Protein AF-A0AAJ0MFE7-F1 (afdb_monomer_lite)

Foldseek 3Di:
DVLVVVLVVLVVVLVVVCVVCPPPPPNVPCPVVVVVVSVVVSVVVNVVSLQQPWPFDADFDADPVRDGDDPHGDRPPTDTDGDGNVVVLVVCVVPPPDPPDDSD

Secondary structure (DSSP, 8-state):
-HHHHHHHHHHHHHHHHHHHTSS-TTTTTTHHHHHHHHHHHHHHHHHHHHHT-----PPEEE-TTS-EEEEEE--TT-------HHHHHHHHHHT-S-SS----

Organism: NCBI:txid260671

Sequence (104 aa):
VSVFHQIHCLNMIRRSLSASVANPTEFHYLIPQLYRHWDHCFDYVRQALMCAADVTLENLETRADGKTLLASVDGWGTTHMCRDYQGVVEWAAAHRATDDGGID

Structure (mmCIF, N/CA/C/O backbone):
data_AF-A0AAJ0MFE7-F1
#
_entry.id   AF-A0AAJ0MFE7-F1
#
loop_
_atom_site.group_PDB
_atom_site.id
_atom_site.type_symbol
_atom_site.label_atom_id
_atom_site.label_alt_id
_atom_site.label_comp_id
_atom_site.label_asym_id
_atom_site.label_entity_id
_atom_site.label_seq_id
_atom_site.pdbx_PDB_ins_code
_atom_site.Cartn_x
_atom_site.Cartn_y
_atom_site.Cartn_z
_atom_site.occupancy
_atom_site.B_iso_or_equiv
_atom_site.auth_seq_id
_atom_site.auth_comp_id
_atom_site.auth_asym_id
_atom_site.auth_atom_id
_atom_site.pdbx_PDB_model_num
ATOM 1 N N . VAL A 1 1 ? -11.009 -2.482 3.860 1.00 82.12 1 VAL A N 1
ATOM 2 C CA . VAL A 1 1 ? -10.149 -3.541 4.438 1.00 82.12 1 VAL A CA 1
ATOM 3 C C . VAL A 1 1 ? -8.755 -3.365 3.858 1.00 82.12 1 VAL A C 1
ATOM 5 O O . VAL A 1 1 ? -8.653 -3.260 2.637 1.00 82.12 1 VAL A O 1
ATOM 8 N N . SER A 1 2 ? -7.729 -3.271 4.704 1.00 88.62 2 SER A N 1
ATOM 9 C CA . SER A 1 2 ? -6.375 -2.848 4.322 1.00 88.62 2 SER A CA 1
ATOM 10 C C . SER A 1 2 ? -5.727 -3.692 3.230 1.00 88.62 2 SER A C 1
ATOM 12 O O . SER A 1 2 ? -5.146 -3.120 2.314 1.00 88.62 2 SER A O 1
ATOM 14 N N . VAL A 1 3 ? -5.880 -5.021 3.236 1.00 86.69 3 VAL A N 1
ATOM 15 C CA . VAL A 1 3 ? -5.267 -5.888 2.211 1.00 86.69 3 VAL A CA 1
ATOM 16 C C . VAL A 1 3 ? -5.663 -5.494 0.781 1.00 86.69 3 VAL A C 1
ATOM 18 O O . VAL A 1 3 ? -4.822 -5.463 -0.118 1.00 86.69 3 VAL A O 1
ATOM 21 N N . PHE A 1 4 ? -6.921 -5.099 0.559 1.00 88.69 4 PHE A N 1
ATOM 22 C CA . PHE A 1 4 ? -7.385 -4.673 -0.763 1.00 88.69 4 PHE A CA 1
ATOM 23 C C . PHE A 1 4 ? -6.792 -3.324 -1.169 1.00 88.69 4 PHE A C 1
ATOM 25 O O . PHE A 1 4 ? -6.411 -3.140 -2.326 1.00 88.69 4 PHE A O 1
ATOM 32 N N . HIS A 1 5 ? -6.666 -2.394 -0.220 1.00 89.19 5 HIS A N 1
ATOM 33 C CA . HIS A 1 5 ? -6.053 -1.097 -0.485 1.00 89.19 5 HIS A CA 1
ATOM 34 C C . HIS A 1 5 ? -4.542 -1.236 -0.743 1.00 89.19 5 HIS A C 1
ATOM 36 O O . HIS A 1 5 ? -4.024 -0.660 -1.698 1.00 89.19 5 HIS A O 1
ATOM 42 N N . GLN A 1 6 ? -3.847 -2.092 0.010 1.00 93.19 6 GLN A N 1
ATOM 43 C CA . GLN A 1 6 ? -2.432 -2.415 -0.199 1.00 93.19 6 GLN A CA 1
ATOM 44 C C . GLN A 1 6 ? -2.180 -2.987 -1.606 1.00 93.19 6 GLN A C 1
ATOM 46 O O . GLN A 1 6 ? -1.287 -2.517 -2.315 1.00 93.19 6 GLN A O 1
ATOM 51 N N . ILE A 1 7 ? -2.995 -3.953 -2.052 1.00 93.50 7 ILE A N 1
ATOM 52 C CA . ILE A 1 7 ? -2.894 -4.534 -3.402 1.00 93.50 7 ILE A CA 1
ATOM 53 C C . ILE A 1 7 ? -3.223 -3.493 -4.487 1.00 93.50 7 ILE A C 1
ATOM 55 O O . ILE A 1 7 ? -2.538 -3.437 -5.514 1.00 93.50 7 ILE A O 1
ATOM 59 N N . HIS A 1 8 ? -4.225 -2.633 -4.267 1.00 91.00 8 HIS A N 1
ATOM 60 C CA . HIS A 1 8 ? -4.550 -1.525 -5.172 1.00 91.00 8 HIS A CA 1
ATOM 61 C C . HIS A 1 8 ? -3.357 -0.571 -5.354 1.00 91.00 8 HIS A C 1
ATOM 63 O O . HIS A 1 8 ? -2.953 -0.293 -6.4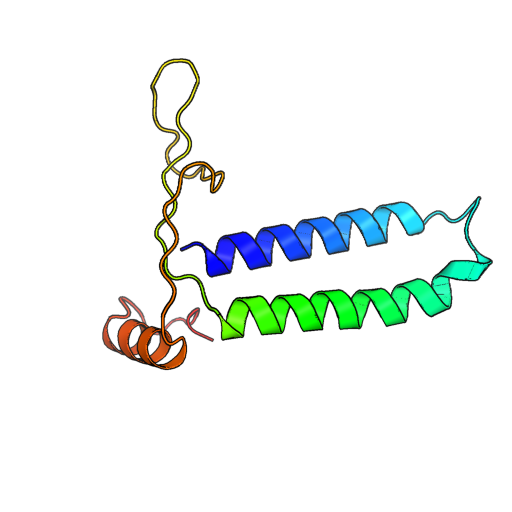89 1.00 91.00 8 HIS A O 1
ATOM 69 N N . CYS A 1 9 ? -2.752 -0.127 -4.250 1.00 92.50 9 CYS A N 1
ATOM 70 C CA . CYS A 1 9 ? -1.574 0.738 -4.247 1.00 92.50 9 CYS A CA 1
ATOM 71 C C . CYS A 1 9 ? -0.385 0.086 -4.963 1.00 92.50 9 CYS A C 1
ATOM 73 O O . CYS A 1 9 ? 0.252 0.715 -5.812 1.00 92.50 9 CYS A O 1
ATOM 75 N N . LEU A 1 10 ? -0.125 -1.198 -4.699 1.00 94.88 10 LEU A N 1
ATOM 76 C CA . LEU A 1 10 ? 0.936 -1.955 -5.364 1.00 94.88 10 LEU A CA 1
ATOM 77 C C . LEU A 1 10 ? 0.752 -1.980 -6.895 1.00 94.88 10 LEU A C 1
ATOM 79 O O . LEU A 1 10 ? 1.704 -1.753 -7.645 1.00 94.88 10 LEU A O 1
ATOM 83 N N . ASN A 1 11 ? -0.479 -2.186 -7.373 1.00 92.75 11 ASN A N 1
ATOM 84 C CA . ASN A 1 11 ? -0.791 -2.161 -8.803 1.00 92.75 11 ASN A CA 1
ATOM 85 C C . ASN A 1 11 ? -0.666 -0.752 -9.418 1.00 92.75 11 ASN A C 1
ATOM 87 O O . ASN A 1 11 ? -0.205 -0.611 -10.552 1.00 92.75 11 ASN A O 1
ATOM 91 N N . MET A 1 12 ? -1.032 0.303 -8.683 1.00 92.12 12 MET A N 1
ATOM 92 C CA . MET A 1 12 ? -0.846 1.692 -9.125 1.00 92.12 12 MET A CA 1
ATOM 93 C C . MET A 1 12 ? 0.635 2.037 -9.334 1.00 92.12 12 MET A C 1
ATOM 95 O O . MET A 1 12 ? 0.985 2.670 -10.336 1.00 92.12 12 MET A O 1
ATOM 99 N N . ILE A 1 13 ? 1.512 1.556 -8.448 1.00 91.44 13 ILE A N 1
ATOM 100 C CA . ILE A 1 13 ? 2.967 1.700 -8.593 1.00 91.44 13 ILE A CA 1
ATOM 101 C C . ILE A 1 13 ? 3.452 0.931 -9.825 1.00 91.44 13 ILE A C 1
ATOM 103 O O . ILE A 1 13 ? 4.141 1.514 -10.662 1.00 91.44 13 ILE A O 1
ATOM 107 N N . ARG A 1 14 ? 3.043 -0.338 -9.990 1.00 89.88 14 ARG A N 1
ATOM 108 C CA . ARG A 1 14 ? 3.391 -1.156 -11.166 1.00 89.88 14 ARG A CA 1
ATOM 109 C C . ARG A 1 14 ? 3.059 -0.431 -12.469 1.00 89.88 14 ARG A C 1
ATOM 111 O O . ARG A 1 14 ? 3.923 -0.295 -13.329 1.00 89.88 14 ARG A O 1
ATOM 118 N N . ARG A 1 15 ? 1.828 0.075 -12.604 1.00 86.12 15 ARG A N 1
ATOM 119 C CA . ARG A 1 15 ? 1.367 0.775 -13.817 1.00 86.12 15 ARG A CA 1
ATOM 120 C C . ARG A 1 15 ? 2.134 2.071 -14.069 1.00 86.12 15 ARG A C 1
ATOM 122 O O . ARG A 1 15 ? 2.510 2.328 -15.209 1.00 86.12 15 ARG A O 1
ATOM 129 N N . SER A 1 16 ? 2.385 2.859 -13.023 1.00 85.38 16 SER A N 1
ATOM 130 C CA . SER A 1 16 ? 3.159 4.106 -13.119 1.00 85.38 16 SER A CA 1
ATOM 131 C C . SER A 1 16 ? 4.591 3.846 -13.582 1.00 85.38 16 SER A C 1
ATOM 133 O O . SER A 1 16 ? 5.106 4.546 -14.451 1.00 85.38 16 SER A O 1
ATOM 135 N N . LEU A 1 17 ? 5.211 2.797 -13.044 1.00 83.00 17 LEU A N 1
ATOM 136 C CA . LEU A 1 17 ? 6.565 2.399 -13.391 1.00 83.00 17 LEU A CA 1
ATOM 137 C C . LEU A 1 17 ? 6.645 1.829 -14.816 1.00 83.00 17 LEU A C 1
ATOM 139 O O . LEU A 1 17 ? 7.537 2.199 -15.568 1.00 83.00 17 LEU A O 1
ATOM 143 N N . SER A 1 18 ? 5.688 0.993 -15.233 1.00 79.94 18 SER A N 1
ATOM 144 C CA . SER A 1 18 ? 5.606 0.529 -16.626 1.00 79.94 18 SER A CA 1
ATOM 145 C C . SER A 1 18 ? 5.420 1.688 -17.610 1.00 79.94 18 SER A C 1
ATOM 147 O O . SER A 1 18 ? 6.025 1.685 -18.679 1.00 79.94 18 SER A O 1
ATOM 149 N N . ALA A 1 19 ? 4.616 2.694 -17.252 1.00 81.00 19 ALA A N 1
ATOM 150 C CA . ALA A 1 19 ? 4.411 3.875 -18.084 1.00 81.00 19 ALA A CA 1
ATOM 151 C C . ALA A 1 19 ? 5.675 4.747 -18.194 1.00 81.00 19 ALA A C 1
ATOM 153 O O . ALA A 1 19 ? 5.948 5.275 -19.271 1.00 81.00 19 ALA A O 1
ATOM 154 N N . SER A 1 20 ? 6.469 4.876 -17.123 1.00 77.44 20 SER A N 1
ATOM 155 C CA . SER A 1 20 ? 7.678 5.714 -17.130 1.00 77.44 20 SER A CA 1
ATOM 156 C C . SER A 1 20 ? 8.801 5.152 -18.003 1.00 77.44 20 SER A C 1
ATOM 158 O O . SER A 1 20 ? 9.569 5.919 -18.580 1.00 77.44 20 SER A O 1
ATOM 160 N N . VAL A 1 21 ? 8.873 3.828 -18.164 1.00 73.19 21 VAL A N 1
ATOM 161 C CA . VAL A 1 21 ? 9.876 3.169 -19.018 1.00 73.19 21 VAL A CA 1
ATOM 162 C C . VAL A 1 21 ? 9.387 2.869 -20.434 1.00 73.19 21 VAL A C 1
ATOM 164 O O . VAL A 1 21 ? 10.142 2.326 -21.237 1.00 73.19 21 VAL A O 1
ATOM 167 N N . ALA A 1 22 ? 8.146 3.228 -20.773 1.00 70.62 22 ALA A N 1
ATOM 168 C CA . ALA A 1 22 ? 7.582 2.998 -22.102 1.00 70.62 22 ALA A CA 1
ATOM 169 C C . ALA A 1 22 ? 8.246 3.850 -23.203 1.00 70.62 22 ALA A C 1
ATOM 171 O O . ALA A 1 22 ? 8.115 3.520 -24.380 1.00 70.62 22 ALA A O 1
ATOM 172 N N . ASN A 1 23 ? 8.966 4.922 -22.842 1.00 68.94 23 ASN A N 1
ATOM 173 C CA . ASN A 1 23 ? 9.660 5.804 -23.784 1.00 68.94 23 ASN A CA 1
ATOM 174 C C . ASN A 1 23 ? 11.168 5.885 -23.451 1.00 68.94 23 ASN A C 1
ATOM 176 O O . ASN A 1 23 ? 11.595 6.775 -22.713 1.00 68.94 23 ASN A O 1
ATOM 180 N N . PRO A 1 24 ? 11.996 4.927 -23.906 1.00 62.19 24 PRO A N 1
ATOM 181 C CA . PRO A 1 24 ? 13.228 4.592 -23.194 1.00 62.19 24 PRO A CA 1
ATOM 182 C C . PRO A 1 24 ? 14.457 5.376 -23.675 1.00 62.19 24 PRO A C 1
ATOM 184 O O . PRO A 1 24 ? 15.493 4.790 -23.957 1.00 62.19 24 PRO A O 1
ATOM 187 N N . THR A 1 25 ? 14.423 6.701 -23.790 1.00 67.44 25 THR A N 1
ATOM 188 C CA . THR A 1 25 ? 15.586 7.431 -24.345 1.00 67.44 25 THR A CA 1
ATOM 189 C C . THR A 1 25 ? 16.880 7.273 -23.529 1.00 67.44 25 THR A C 1
ATOM 191 O O . THR A 1 25 ? 17.952 7.334 -24.120 1.00 67.44 25 THR A O 1
ATOM 194 N N . GLU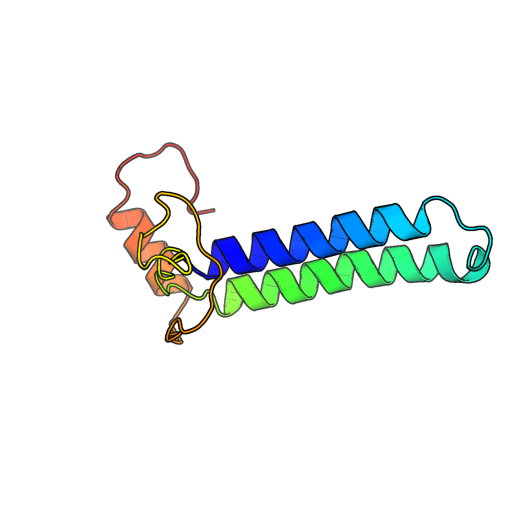 A 1 26 ? 16.809 6.979 -22.222 1.00 60.81 26 GLU A N 1
ATOM 195 C CA . GLU A 1 26 ? 17.998 6.842 -21.354 1.00 60.81 26 GLU A CA 1
ATOM 196 C C . GLU A 1 26 ? 18.285 5.422 -20.817 1.00 60.81 26 GLU A C 1
ATOM 198 O O . GLU A 1 26 ? 19.388 5.173 -20.337 1.00 60.81 26 GLU A O 1
ATOM 203 N N . PHE A 1 27 ? 17.364 4.450 -20.933 1.00 59.22 27 PHE A N 1
ATOM 204 C CA . PHE A 1 27 ? 17.498 3.149 -20.238 1.00 59.22 27 PHE A CA 1
ATOM 205 C C . PHE A 1 27 ? 17.183 1.901 -21.088 1.00 59.22 27 PHE A C 1
ATOM 207 O O . PHE A 1 27 ? 16.972 0.815 -20.542 1.00 59.22 27 PHE A O 1
ATOM 214 N N . HIS A 1 28 ? 17.198 2.016 -22.424 1.00 61.84 28 HIS A N 1
ATOM 215 C CA . HIS A 1 28 ? 16.867 0.929 -23.371 1.00 61.84 28 HIS A CA 1
ATOM 216 C C . HIS A 1 28 ? 17.557 -0.423 -23.089 1.00 61.84 28 HIS A C 1
ATOM 218 O O . HIS A 1 28 ? 16.960 -1.472 -23.317 1.00 61.84 28 HIS A O 1
ATOM 224 N N . TYR A 1 29 ? 18.794 -0.426 -22.582 1.00 62.56 29 TYR A N 1
ATOM 225 C CA . TYR A 1 29 ? 19.568 -1.652 -22.337 1.00 62.56 29 TYR A CA 1
ATOM 226 C C . TYR A 1 29 ? 19.190 -2.385 -21.038 1.00 62.56 29 TYR A C 1
ATOM 228 O O . TYR A 1 29 ? 19.464 -3.576 -20.904 1.00 62.56 29 TYR A O 1
ATOM 236 N N . LEU A 1 30 ? 18.542 -1.706 -20.087 1.00 63.59 30 LEU A N 1
ATOM 237 C CA . LEU A 1 30 ? 18.085 -2.298 -18.822 1.00 63.59 30 LEU A CA 1
ATOM 238 C C . LEU A 1 30 ? 16.682 -2.910 -18.941 1.00 63.59 30 LEU A C 1
ATOM 240 O O . LEU A 1 30 ? 16.322 -3.805 -18.179 1.00 63.59 30 LEU A O 1
ATOM 244 N N . ILE A 1 31 ? 15.916 -2.463 -19.934 1.00 65.56 31 ILE A N 1
ATOM 245 C CA . ILE A 1 31 ? 14.488 -2.730 -20.126 1.00 65.56 31 ILE A CA 1
ATOM 246 C C . ILE A 1 31 ? 14.097 -4.226 -20.100 1.00 65.56 31 ILE A C 1
ATOM 248 O O . ILE A 1 31 ? 13.169 -4.569 -19.365 1.00 65.56 31 ILE A O 1
ATOM 252 N N . PRO A 1 32 ? 14.767 -5.155 -20.815 1.00 66.19 32 PRO A N 1
ATOM 253 C CA . PRO A 1 32 ? 14.310 -6.550 -20.868 1.00 66.19 32 PRO A CA 1
ATOM 254 C C . PRO A 1 32 ? 14.475 -7.295 -19.536 1.00 66.19 32 PRO A C 1
ATOM 256 O O . PRO A 1 32 ? 13.642 -8.124 -19.171 1.00 66.19 32 PRO A O 1
ATOM 259 N N . GLN A 1 33 ? 15.560 -7.002 -18.813 1.00 66.44 33 GLN A N 1
ATOM 260 C CA . GLN A 1 33 ? 15.817 -7.564 -17.485 1.00 66.44 33 GLN A CA 1
ATOM 261 C C . GLN A 1 33 ? 14.890 -6.915 -16.450 1.00 66.44 33 GLN A C 1
ATOM 263 O O . GLN A 1 33 ? 14.344 -7.620 -15.605 1.00 66.44 33 GLN A O 1
ATOM 268 N N . LEU A 1 34 ? 14.660 -5.600 -16.560 1.00 70.19 34 LEU A N 1
ATOM 269 C CA . LEU A 1 34 ? 13.747 -4.850 -15.697 1.00 70.19 34 LEU A CA 1
ATOM 270 C C . LEU A 1 34 ? 12.328 -5.406 -15.755 1.00 70.19 34 LEU A C 1
ATOM 272 O O . LEU A 1 34 ? 11.791 -5.731 -14.707 1.00 70.19 34 LEU A O 1
ATOM 276 N N . TYR A 1 35 ? 11.740 -5.579 -16.944 1.00 72.88 35 TYR A N 1
ATOM 277 C CA . TYR A 1 35 ? 10.347 -6.032 -17.049 1.00 72.88 35 TYR A CA 1
ATOM 278 C C . TYR A 1 35 ? 10.128 -7.401 -16.399 1.00 72.88 35 TYR A C 1
ATOM 280 O O . TYR A 1 35 ? 9.222 -7.562 -15.584 1.00 72.88 35 TYR A O 1
ATOM 288 N N . ARG A 1 36 ? 11.004 -8.375 -16.684 1.00 75.38 36 ARG A N 1
ATOM 289 C CA . ARG A 1 36 ? 10.887 -9.722 -16.105 1.00 75.38 36 ARG A CA 1
ATOM 290 C C . ARG A 1 36 ? 11.131 -9.726 -14.593 1.00 75.38 36 ARG A C 1
ATOM 292 O O . ARG A 1 36 ? 10.515 -10.510 -13.871 1.00 75.38 36 ARG A O 1
ATOM 299 N N . HIS A 1 37 ? 12.047 -8.886 -14.108 1.00 81.88 37 HIS A N 1
ATOM 300 C CA . HIS A 1 37 ? 12.306 -8.784 -12.675 1.00 81.88 37 HIS A CA 1
ATOM 301 C C . HIS A 1 37 ? 11.132 -8.104 -11.960 1.00 81.88 37 HIS A C 1
ATOM 303 O O . HIS A 1 37 ? 10.634 -8.612 -10.966 1.00 81.88 37 HIS A O 1
ATOM 309 N N . TRP A 1 38 ? 10.616 -7.015 -12.522 1.00 85.31 38 TRP A N 1
ATOM 310 C CA . TRP A 1 38 ? 9.495 -6.266 -11.969 1.00 85.31 38 TRP A CA 1
ATOM 311 C C . TRP A 1 38 ? 8.221 -7.088 -11.884 1.00 85.31 38 TRP A C 1
ATOM 313 O O . TRP A 1 38 ? 7.612 -7.108 -10.820 1.00 85.31 38 TRP A O 1
ATOM 323 N N . ASP A 1 39 ? 7.830 -7.786 -12.952 1.00 82.50 39 ASP A N 1
ATOM 324 C CA . ASP A 1 39 ? 6.573 -8.536 -12.945 1.00 82.50 39 ASP A CA 1
ATOM 325 C C . ASP A 1 39 ? 6.537 -9.579 -11.821 1.00 82.50 39 ASP A C 1
ATOM 327 O O . ASP A 1 39 ? 5.564 -9.624 -11.066 1.00 82.50 39 ASP A O 1
ATOM 331 N N . HIS A 1 40 ? 7.608 -10.359 -11.635 1.00 88.62 40 HIS A N 1
ATOM 332 C CA . HIS A 1 40 ? 7.630 -11.324 -10.536 1.00 88.62 40 HIS A CA 1
ATOM 333 C C . HIS A 1 40 ? 7.852 -10.659 -9.170 1.00 88.62 40 HIS A C 1
ATOM 335 O O . HIS A 1 40 ? 7.338 -11.175 -8.188 1.00 88.62 40 HIS A O 1
ATOM 341 N N . CYS A 1 41 ? 8.575 -9.532 -9.067 1.00 89.88 41 CYS A N 1
ATOM 342 C CA . CYS A 1 41 ? 8.702 -8.795 -7.802 1.00 89.88 41 CYS A CA 1
ATOM 343 C C . CYS A 1 41 ? 7.343 -8.276 -7.322 1.00 89.88 41 CYS A C 1
ATOM 345 O O . CYS A 1 41 ? 6.996 -8.446 -6.155 1.00 89.88 41 CYS A O 1
ATOM 347 N N . PHE A 1 42 ? 6.562 -7.660 -8.214 1.00 93.75 42 PHE A N 1
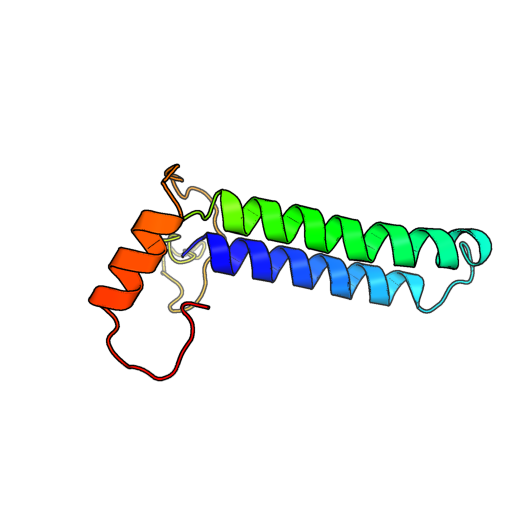ATOM 348 C CA . PHE A 1 42 ? 5.214 -7.196 -7.892 1.00 93.75 42 PHE A CA 1
ATOM 349 C C . PHE A 1 42 ? 4.303 -8.366 -7.521 1.00 93.75 42 PHE A C 1
ATOM 351 O O . PHE A 1 42 ? 3.551 -8.256 -6.556 1.00 93.75 42 PHE A O 1
ATOM 358 N N . ASP A 1 43 ? 4.398 -9.494 -8.228 1.00 91.38 43 ASP A N 1
ATOM 359 C CA . ASP A 1 43 ? 3.634 -10.686 -7.865 1.00 91.38 43 ASP A CA 1
ATOM 360 C C . ASP A 1 43 ? 4.079 -11.286 -6.521 1.00 91.38 43 ASP A C 1
ATOM 362 O O . ASP A 1 43 ? 3.240 -11.635 -5.697 1.00 91.38 43 ASP A O 1
ATOM 366 N N . TYR A 1 44 ? 5.380 -11.316 -6.237 1.00 92.00 44 TYR A N 1
ATOM 367 C CA . TYR A 1 44 ? 5.928 -11.793 -4.969 1.00 92.00 44 TYR A CA 1
ATOM 368 C C . TYR A 1 44 ? 5.439 -10.952 -3.782 1.00 92.00 44 TYR A C 1
ATOM 370 O O . TYR A 1 44 ? 4.987 -11.495 -2.774 1.00 92.00 44 TYR A O 1
ATOM 378 N N . VAL A 1 45 ? 5.453 -9.621 -3.910 1.00 95.75 45 VAL A N 1
ATOM 379 C CA . VAL A 1 45 ? 4.918 -8.719 -2.876 1.00 95.75 45 VAL A CA 1
ATOM 380 C C . VAL A 1 45 ? 3.402 -8.868 -2.755 1.00 95.75 45 VAL A C 1
ATOM 382 O O . VAL A 1 45 ? 2.891 -8.926 -1.641 1.00 95.75 45 VAL A O 1
ATOM 385 N N . ARG A 1 46 ? 2.672 -9.001 -3.870 1.00 93.81 46 ARG A N 1
ATOM 386 C CA . ARG A 1 46 ? 1.225 -9.269 -3.856 1.00 93.81 46 ARG A CA 1
ATOM 387 C C . ARG A 1 46 ? 0.908 -10.551 -3.084 1.00 93.81 46 ARG A C 1
ATOM 389 O O . ARG A 1 46 ? 0.027 -10.534 -2.232 1.00 93.81 46 ARG A O 1
ATOM 396 N N . GLN A 1 47 ? 1.641 -11.635 -3.341 1.00 84.62 47 GLN A N 1
ATOM 397 C CA . GLN A 1 47 ? 1.492 -12.898 -2.616 1.00 84.62 47 GLN A CA 1
ATOM 398 C C . GLN A 1 47 ? 1.793 -12.734 -1.120 1.00 84.62 47 GLN A C 1
ATOM 400 O O . GLN A 1 47 ? 1.063 -13.277 -0.297 1.00 84.62 47 GLN A O 1
ATOM 405 N N . ALA A 1 48 ? 2.811 -11.951 -0.748 1.00 90.25 48 ALA A N 1
ATOM 406 C CA . ALA A 1 48 ? 3.108 -11.661 0.655 1.00 90.25 48 ALA A CA 1
ATOM 407 C C . ALA A 1 48 ? 1.979 -10.871 1.345 1.00 90.25 48 ALA A C 1
ATOM 409 O O . ALA A 1 48 ? 1.604 -11.207 2.466 1.00 90.25 48 ALA A O 1
ATOM 410 N N . LEU A 1 49 ? 1.400 -9.872 0.667 1.00 90.00 49 LEU A N 1
ATOM 411 C CA . LEU A 1 49 ? 0.252 -9.108 1.172 1.00 90.00 49 LEU A CA 1
ATOM 412 C C . LEU A 1 49 ? -0.985 -9.992 1.355 1.00 90.00 49 LEU A C 1
ATOM 414 O O . LEU A 1 49 ? -1.679 -9.861 2.356 1.00 90.00 49 LEU A O 1
ATOM 418 N N . MET A 1 50 ? -1.243 -10.913 0.423 1.00 81.38 50 MET A N 1
ATOM 419 C CA . MET A 1 50 ? -2.326 -11.893 0.561 1.00 81.38 50 MET A CA 1
ATOM 420 C C . MET A 1 50 ? -2.055 -12.887 1.691 1.00 81.38 50 MET A C 1
ATOM 422 O O . MET A 1 50 ? -2.950 -13.193 2.463 1.00 81.38 50 MET A O 1
ATOM 426 N N . CYS A 1 51 ? -0.817 -13.364 1.827 1.00 80.25 51 CYS A N 1
ATOM 427 C CA . CYS A 1 51 ? -0.430 -14.296 2.885 1.00 80.25 51 CYS A CA 1
ATOM 428 C C . CYS A 1 51 ? -0.600 -13.677 4.282 1.00 80.25 51 CYS A C 1
ATOM 430 O O . CYS A 1 51 ? -1.124 -14.317 5.189 1.00 80.25 51 CYS A O 1
ATOM 432 N N . ALA A 1 52 ? -0.203 -12.414 4.445 1.00 85.12 52 ALA A N 1
ATOM 433 C CA . ALA A 1 52 ? -0.331 -11.674 5.697 1.00 85.12 52 ALA A CA 1
ATOM 434 C C . ALA A 1 52 ? -1.680 -10.94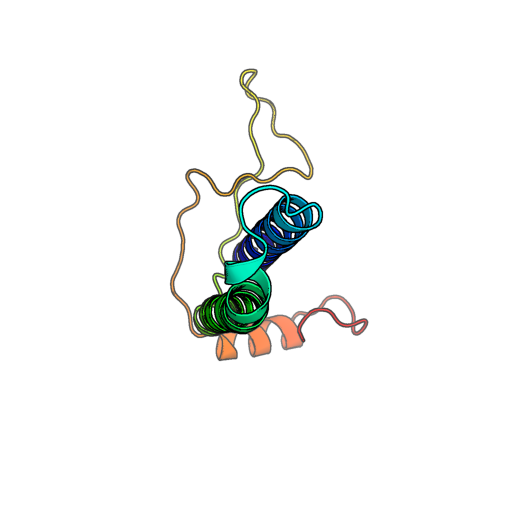3 5.853 1.00 85.12 52 ALA A C 1
ATOM 436 O O . ALA A 1 52 ? -1.793 -10.120 6.760 1.00 85.12 52 ALA A O 1
ATOM 437 N N . ALA A 1 53 ? -2.650 -11.207 4.964 1.00 82.75 53 ALA A N 1
ATOM 438 C CA . ALA A 1 53 ? -3.852 -10.413 4.706 1.00 82.75 53 ALA A CA 1
ATOM 439 C C . ALA A 1 53 ? -4.326 -9.546 5.870 1.00 82.75 53 ALA A C 1
ATOM 441 O O . ALA A 1 53 ? -4.966 -9.996 6.824 1.00 82.75 53 ALA A O 1
ATOM 442 N N . ASP A 1 54 ? -4.051 -8.257 5.733 1.00 85.38 54 ASP A N 1
ATOM 443 C CA . ASP A 1 54 ? -4.446 -7.275 6.714 1.00 85.38 54 ASP A CA 1
ATOM 444 C C . ASP A 1 54 ? -5.949 -6.977 6.634 1.00 85.38 54 ASP A C 1
ATOM 446 O O . ASP A 1 54 ? -6.440 -6.302 5.722 1.00 85.38 54 ASP A O 1
ATOM 450 N N . VAL A 1 55 ? -6.685 -7.476 7.624 1.00 83.31 55 VAL A N 1
ATOM 451 C CA . VAL A 1 55 ? -8.140 -7.312 7.734 1.00 83.31 55 VAL A CA 1
ATOM 452 C C . VAL A 1 55 ? -8.583 -6.003 8.362 1.00 83.31 55 VAL A C 1
ATOM 454 O O . VAL A 1 55 ? -9.777 -5.791 8.582 1.00 83.31 55 VAL A O 1
ATOM 457 N N . THR A 1 56 ? -7.642 -5.118 8.665 1.00 85.81 56 THR A N 1
ATOM 458 C CA . THR A 1 56 ? -7.955 -3.877 9.354 1.00 85.81 56 THR A CA 1
ATOM 459 C C . THR A 1 56 ? -8.921 -3.030 8.528 1.00 85.81 56 THR A C 1
ATOM 461 O O . THR A 1 56 ? -8.816 -2.906 7.301 1.00 85.81 56 THR A O 1
ATOM 464 N N . LEU A 1 57 ? -9.923 -2.473 9.205 1.00 83.69 57 LEU A N 1
ATOM 465 C CA . LEU A 1 57 ? -10.802 -1.474 8.620 1.00 83.69 57 LEU A CA 1
ATOM 466 C C . LEU A 1 57 ? -10.092 -0.131 8.701 1.00 83.69 57 LEU A C 1
ATOM 468 O O . LEU A 1 57 ? -9.904 0.415 9.785 1.00 83.69 57 LEU A O 1
ATOM 472 N N . GLU A 1 58 ? -9.670 0.367 7.547 1.00 84.19 58 GLU A N 1
ATOM 473 C CA . GLU A 1 58 ? -9.037 1.675 7.460 1.00 84.19 58 GLU A CA 1
ATOM 474 C C . GLU A 1 58 ? -10.030 2.778 7.788 1.00 84.19 58 GLU A C 1
ATOM 476 O O . GLU A 1 58 ? -11.205 2.723 7.409 1.00 84.19 58 GLU A O 1
ATOM 481 N N . ASN A 1 59 ? -9.527 3.784 8.495 1.00 82.81 59 ASN A N 1
ATOM 482 C CA . ASN A 1 59 ? -10.304 4.967 8.802 1.00 82.81 59 ASN A CA 1
ATOM 483 C C . ASN A 1 59 ? -10.609 5.740 7.518 1.00 82.81 59 ASN A C 1
ATOM 485 O O . ASN A 1 59 ? -9.784 5.829 6.608 1.00 82.81 59 ASN A O 1
ATOM 489 N N . LEU A 1 60 ? -11.801 6.331 7.471 1.00 84.31 60 LEU A N 1
ATOM 490 C CA . LEU A 1 60 ? -12.143 7.279 6.422 1.00 84.31 60 LEU A CA 1
ATOM 491 C C . LEU A 1 60 ? -11.230 8.505 6.515 1.00 84.31 60 LEU A C 1
ATOM 493 O O . LEU A 1 60 ? -10.964 9.017 7.607 1.00 84.31 60 LEU A O 1
ATOM 497 N N . GLU A 1 61 ? -10.806 8.997 5.358 1.00 81.38 61 GLU A N 1
ATOM 498 C CA . GLU A 1 61 ? -10.022 10.219 5.252 1.00 81.38 61 GLU A CA 1
ATOM 499 C C . GLU A 1 61 ? -10.789 11.380 5.902 1.00 81.38 61 GLU A C 1
ATOM 501 O O . GLU A 1 61 ? -11.988 11.585 5.672 1.00 81.38 61 GLU A O 1
ATOM 506 N N . THR A 1 62 ? -10.087 12.155 6.726 1.00 79.88 62 THR A N 1
ATOM 507 C CA . THR A 1 62 ? -10.632 13.351 7.370 1.00 79.88 62 THR A CA 1
ATOM 508 C C . THR A 1 62 ? -9.952 14.580 6.790 1.00 79.88 62 THR A C 1
ATOM 510 O O . THR A 1 62 ? -8.731 14.712 6.837 1.00 79.88 62 THR A O 1
ATOM 513 N N . ARG A 1 63 ? -10.747 15.501 6.242 1.00 75.81 63 ARG A N 1
ATOM 514 C CA . ARG A 1 63 ? -10.238 16.770 5.716 1.00 75.81 63 ARG A CA 1
ATOM 515 C C . ARG A 1 63 ? -9.706 17.664 6.831 1.00 75.81 63 ARG A C 1
ATOM 517 O O . ARG A 1 63 ? -10.092 17.551 7.991 1.00 75.81 63 ARG A O 1
ATOM 524 N N . ALA A 1 64 ? -8.900 18.650 6.439 1.00 78.38 64 ALA A N 1
ATOM 525 C CA . ALA A 1 64 ? -8.383 19.684 7.336 1.00 78.38 64 ALA A CA 1
ATOM 526 C C . ALA A 1 64 ? -9.481 20.503 8.054 1.00 78.38 64 ALA A C 1
ATOM 528 O O . ALA A 1 64 ? -9.211 21.101 9.091 1.00 78.38 64 ALA A O 1
ATOM 529 N N . ASP A 1 65 ? -10.713 20.524 7.531 1.00 83.94 65 ASP A N 1
ATOM 530 C CA . ASP A 1 65 ? -11.883 21.158 8.158 1.00 83.94 65 ASP A CA 1
ATOM 531 C C . ASP A 1 65 ? -12.636 20.232 9.139 1.00 83.94 65 ASP A C 1
ATOM 533 O O . ASP A 1 65 ? -13.703 20.592 9.636 1.00 83.94 65 ASP A O 1
ATOM 537 N N . GLY A 1 66 ? -12.096 19.040 9.414 1.00 78.94 66 GLY A N 1
ATOM 538 C CA . GLY A 1 66 ? -12.662 18.048 10.327 1.00 78.94 66 GLY A CA 1
ATOM 539 C C . GLY A 1 66 ? -13.795 17.211 9.732 1.00 78.94 66 GLY A C 1
ATOM 540 O O . GLY A 1 66 ? -14.367 16.383 10.440 1.00 78.94 66 GLY A O 1
ATOM 541 N N . LYS A 1 67 ? -14.144 17.395 8.451 1.00 79.31 67 LYS A N 1
ATOM 542 C CA . LYS A 1 67 ? -15.194 16.600 7.806 1.00 79.31 67 LYS A CA 1
ATOM 543 C C . LYS A 1 67 ? -14.635 15.302 7.240 1.00 79.31 67 LYS A C 1
ATOM 545 O O . LYS A 1 67 ? -13.653 15.299 6.498 1.00 79.31 67 LYS A O 1
ATOM 550 N N . THR A 1 68 ? -15.318 14.205 7.539 1.00 78.25 68 THR A N 1
ATOM 551 C CA . THR A 1 68 ? -15.028 12.893 6.962 1.00 78.25 68 THR A CA 1
ATOM 552 C C . THR A 1 68 ? -15.435 12.845 5.492 1.00 78.25 68 THR A C 1
ATOM 554 O O . THR A 1 68 ? -16.542 13.252 5.128 1.00 78.25 68 THR A O 1
ATOM 557 N N . LEU A 1 69 ? -14.554 12.319 4.644 1.00 74.00 69 LEU A N 1
ATOM 558 C CA . LEU A 1 69 ? -14.848 12.042 3.246 1.00 74.00 69 LEU A CA 1
ATOM 559 C C . LEU A 1 69 ? -15.455 10.650 3.114 1.00 74.00 69 LEU A C 1
ATOM 561 O O . LEU A 1 69 ? -14.779 9.631 3.238 1.00 74.00 69 LEU A O 1
ATOM 565 N N . LEU A 1 70 ? -16.758 10.611 2.841 1.00 66.00 70 LEU A N 1
ATOM 566 C CA . LEU A 1 70 ? -17.440 9.368 2.505 1.00 66.00 70 LEU A CA 1
ATOM 567 C C . LEU A 1 70 ? -16.824 8.816 1.206 1.00 66.00 70 LEU A C 1
ATOM 569 O O . LEU A 1 70 ? -16.841 9.500 0.186 1.00 66.00 70 LEU A O 1
ATOM 573 N N . ALA A 1 71 ? -16.291 7.592 1.277 1.00 68.81 71 ALA A N 1
ATOM 574 C CA . ALA A 1 71 ? -15.599 6.860 0.206 1.00 68.81 71 ALA A CA 1
ATOM 575 C C . ALA A 1 71 ? -14.130 7.236 -0.095 1.00 68.81 71 ALA A C 1
ATOM 577 O O . ALA A 1 71 ? -13.634 6.868 -1.158 1.00 68.81 71 ALA A O 1
ATOM 578 N N . SER A 1 72 ? -13.412 7.892 0.824 1.00 75.19 72 SER A N 1
ATOM 579 C CA . SER A 1 72 ? -11.947 8.020 0.735 1.00 75.19 72 SER A CA 1
ATOM 580 C C . SER A 1 72 ? -11.267 7.423 1.967 1.00 75.19 72 SER A C 1
ATOM 582 O O . SER A 1 72 ? -11.751 7.613 3.082 1.00 75.19 72 SER A O 1
ATOM 584 N N . VAL A 1 73 ? -10.171 6.690 1.763 1.00 79.00 73 VAL A N 1
ATOM 585 C CA . VAL A 1 73 ? -9.302 6.114 2.803 1.00 79.00 73 VAL A CA 1
ATOM 586 C C . VAL A 1 73 ? -7.850 6.314 2.370 1.00 79.00 73 VAL A C 1
ATOM 588 O O . VAL A 1 73 ? -7.531 6.135 1.197 1.00 79.00 73 VAL A O 1
ATOM 591 N N . ASP A 1 74 ? -6.971 6.695 3.294 1.00 78.06 74 ASP A N 1
ATOM 592 C CA . ASP A 1 74 ? -5.547 6.941 3.015 1.00 78.06 74 ASP A CA 1
ATOM 593 C C . ASP A 1 74 ? -4.605 5.973 3.758 1.00 78.06 74 ASP A C 1
ATOM 595 O O . ASP A 1 74 ? -3.397 5.977 3.523 1.00 78.06 74 ASP A O 1
ATOM 599 N N . GLY A 1 75 ? -5.160 5.135 4.641 1.00 69.44 75 GLY A N 1
ATOM 600 C CA . GLY A 1 75 ? -4.437 4.165 5.462 1.00 69.44 75 GLY A CA 1
ATOM 601 C C . GLY A 1 75 ? -3.649 4.761 6.639 1.00 69.44 75 GLY A C 1
ATOM 602 O O . GLY A 1 75 ? -3.154 4.008 7.478 1.00 69.44 75 GLY A O 1
ATOM 603 N N . TRP A 1 76 ? -3.545 6.085 6.774 1.00 72.94 76 TRP A N 1
ATOM 604 C CA . TRP A 1 76 ? -2.721 6.707 7.814 1.00 72.94 76 TRP A CA 1
ATOM 605 C C . TRP A 1 76 ? -3.379 6.648 9.194 1.00 72.94 76 TRP A C 1
ATOM 607 O O . TRP A 1 76 ? -4.590 6.779 9.352 1.00 72.94 76 TRP A O 1
ATOM 617 N N . GLY A 1 77 ? -2.560 6.428 10.230 1.00 69.12 77 GLY A N 1
ATOM 618 C CA . GLY A 1 77 ? -3.036 6.341 11.617 1.00 69.12 77 GLY A CA 1
ATOM 619 C C . GLY A 1 77 ? -3.958 5.148 11.893 1.00 69.12 77 GLY A C 1
ATOM 620 O O . GLY A 1 77 ? -4.585 5.090 12.950 1.00 69.12 77 GLY A O 1
ATOM 621 N N . THR A 1 78 ? -4.053 4.200 10.958 1.00 74.31 78 THR A N 1
ATOM 622 C CA . THR A 1 78 ? -4.821 2.970 11.129 1.00 74.31 78 THR A CA 1
ATOM 623 C C . THR A 1 78 ? -3.992 1.956 11.922 1.00 74.31 78 THR A C 1
ATOM 625 O O . THR A 1 78 ? -2.852 1.650 11.577 1.00 74.31 78 THR A O 1
ATOM 628 N N . THR A 1 79 ? -4.551 1.432 13.014 1.00 76.31 79 THR A N 1
ATOM 629 C CA . THR A 1 79 ? -3.897 0.385 13.812 1.00 76.31 79 THR A CA 1
ATOM 630 C C . THR A 1 79 ? -4.114 -0.973 13.165 1.00 76.31 79 THR A C 1
ATOM 632 O O . THR A 1 79 ? -5.209 -1.525 13.246 1.00 76.31 79 THR A O 1
ATOM 635 N N . HIS A 1 80 ? -3.060 -1.524 12.573 1.00 71.50 80 HIS A N 1
ATOM 636 C CA . HIS A 1 80 ? -3.101 -2.816 11.895 1.00 71.50 80 HIS A CA 1
ATOM 637 C C . HIS A 1 80 ? -3.118 -4.003 12.873 1.00 71.50 80 HIS A C 1
ATOM 639 O O . HIS A 1 80 ? -2.488 -3.962 13.934 1.00 71.50 80 HIS A O 1
ATOM 645 N N . MET A 1 81 ? -3.815 -5.086 12.517 1.00 63.00 81 MET A N 1
ATOM 646 C CA . MET A 1 81 ? -3.889 -6.318 13.314 1.00 63.00 81 MET A CA 1
ATOM 647 C C . MET A 1 81 ? -3.404 -7.531 12.507 1.00 63.00 81 MET A C 1
ATOM 649 O O . MET A 1 81 ? -4.048 -7.922 11.539 1.00 63.00 81 MET A O 1
ATOM 653 N N . CYS A 1 82 ? -2.324 -8.194 12.939 1.00 65.69 82 CYS A N 1
ATOM 654 C CA . CYS A 1 82 ? -1.887 -9.465 12.341 1.00 65.69 82 CYS A CA 1
ATOM 655 C C . CYS A 1 82 ? -2.931 -10.570 12.576 1.00 65.69 82 CYS A C 1
ATOM 657 O O . CYS A 1 82 ? -3.361 -10.765 13.721 1.00 65.69 82 CYS A O 1
ATOM 659 N N . ARG A 1 83 ? -3.321 -11.316 11.531 1.00 65.19 83 ARG A N 1
ATOM 660 C CA . ARG A 1 83 ? -4.289 -12.424 11.631 1.00 65.19 83 ARG A CA 1
ATOM 661 C C . ARG A 1 83 ? -3.994 -13.568 10.657 1.00 65.19 83 ARG A C 1
ATOM 663 O O . ARG A 1 83 ? -3.230 -13.418 9.713 1.00 65.19 83 ARG A O 1
ATOM 670 N N . ASP A 1 84 ? -4.613 -14.711 10.945 1.00 73.06 84 ASP A N 1
ATOM 671 C CA . ASP A 1 84 ? -4.640 -15.902 10.096 1.00 73.06 84 ASP A CA 1
ATOM 672 C C . ASP A 1 84 ? -5.549 -15.659 8.881 1.00 73.06 84 ASP A C 1
ATOM 674 O O . ASP A 1 84 ? -6.770 -15.576 9.023 1.00 73.06 84 ASP A O 1
ATOM 678 N N . TYR A 1 85 ? -4.944 -15.526 7.698 1.00 67.38 85 TYR A N 1
ATOM 679 C CA . TYR A 1 85 ? -5.650 -15.271 6.440 1.00 67.38 85 TYR A CA 1
ATOM 680 C C . TYR A 1 85 ? -6.721 -16.323 6.138 1.00 67.38 85 TYR A C 1
ATOM 682 O O . TYR A 1 85 ? -7.797 -15.988 5.644 1.00 67.38 85 TYR A O 1
ATOM 690 N N . GLN A 1 86 ? -6.468 -17.586 6.476 1.00 73.38 86 GLN A N 1
ATOM 691 C CA . GLN A 1 86 ? -7.389 -18.665 6.150 1.00 73.38 86 GLN A CA 1
ATOM 692 C C . GLN A 1 86 ? -8.667 -18.565 6.992 1.00 73.38 86 GLN A C 1
ATOM 694 O O . GLN A 1 86 ? -9.770 -18.621 6.449 1.00 73.38 86 GLN A O 1
ATOM 699 N N . GLY A 1 87 ? -8.528 -18.251 8.283 1.00 77.44 87 GLY A N 1
ATOM 700 C CA . GLY A 1 87 ? -9.668 -17.955 9.152 1.00 77.44 87 GLY A CA 1
ATOM 701 C C . GLY A 1 87 ? -10.485 -16.733 8.706 1.00 77.44 87 GLY A C 1
ATOM 702 O O . GLY A 1 87 ? -11.698 -16.688 8.908 1.00 77.44 87 GLY A O 1
ATOM 703 N N . VAL A 1 88 ? -9.854 -15.747 8.062 1.00 75.31 88 VAL A N 1
ATOM 704 C CA . VAL A 1 88 ? -10.545 -14.570 7.506 1.00 75.31 88 VAL A CA 1
ATOM 705 C C . VAL A 1 88 ? -11.387 -14.945 6.294 1.00 75.31 88 VAL A C 1
ATOM 707 O O . VAL A 1 88 ? -12.545 -14.539 6.213 1.00 75.31 88 VAL A O 1
ATOM 710 N N . VAL A 1 89 ? -10.816 -15.712 5.365 1.00 77.19 89 VAL A N 1
ATOM 711 C CA . VAL A 1 89 ? -11.520 -16.193 4.169 1.00 77.19 89 VAL A CA 1
ATOM 712 C C . VAL A 1 89 ? -12.722 -17.048 4.569 1.00 77.19 89 VAL A C 1
ATOM 714 O O . VAL A 1 89 ? -13.824 -16.828 4.068 1.00 77.19 89 VAL A O 1
ATOM 717 N N . GLU A 1 90 ? -12.546 -17.963 5.525 1.00 85.38 90 GLU A N 1
ATOM 718 C CA . GLU A 1 90 ? -13.626 -18.807 6.050 1.00 85.38 90 GLU A CA 1
ATOM 719 C C . GLU A 1 90 ? -14.739 -17.980 6.709 1.00 85.38 90 GLU A C 1
ATOM 721 O O . GLU A 1 90 ? -15.923 -18.185 6.425 1.00 85.38 90 GLU A O 1
ATOM 726 N N . TRP A 1 91 ? -14.378 -17.003 7.549 1.00 83.25 91 TRP A N 1
ATOM 727 C CA . TRP A 1 91 ? -15.356 -16.121 8.186 1.00 83.25 91 TRP A CA 1
ATOM 728 C C . TRP A 1 91 ? -16.112 -15.273 7.159 1.00 83.25 91 TRP A C 1
ATOM 730 O O . TRP A 1 91 ? -17.338 -15.189 7.225 1.00 83.25 91 TRP A O 1
ATOM 740 N N . ALA A 1 92 ? -15.407 -14.676 6.195 1.00 80.25 92 ALA A N 1
ATOM 741 C CA . ALA A 1 92 ? -16.009 -13.845 5.158 1.00 80.25 92 ALA A CA 1
ATOM 742 C C . ALA A 1 92 ? -16.947 -14.660 4.258 1.00 80.25 92 ALA A C 1
ATOM 744 O O . ALA A 1 92 ? -18.047 -14.203 3.956 1.00 80.25 92 ALA A O 1
ATOM 745 N N . ALA A 1 93 ? -16.563 -15.885 3.885 1.00 82.81 93 ALA A N 1
ATOM 746 C CA . ALA A 1 93 ? -17.408 -16.777 3.096 1.00 82.81 93 ALA A CA 1
ATOM 747 C C . ALA A 1 93 ? -18.693 -17.161 3.847 1.00 82.81 93 ALA A C 1
ATOM 749 O O . ALA A 1 93 ? -19.764 -17.209 3.245 1.00 82.81 93 ALA A O 1
ATOM 750 N N . ALA A 1 94 ? -18.607 -17.379 5.162 1.00 85.62 94 ALA A N 1
ATOM 751 C CA . ALA A 1 94 ? -19.761 -17.701 6.001 1.00 85.62 94 ALA A CA 1
ATOM 752 C C . ALA A 1 94 ? -20.704 -16.508 6.253 1.00 85.62 94 ALA A C 1
ATOM 754 O O . ALA A 1 94 ? -21.881 -16.716 6.540 1.00 85.62 94 ALA A O 1
ATOM 755 N N . HIS A 1 95 ? -20.205 -15.272 6.154 1.00 86.38 95 HIS A N 1
ATOM 756 C CA . HIS A 1 95 ? -20.955 -14.044 6.461 1.00 86.38 95 HIS A CA 1
ATOM 757 C C . H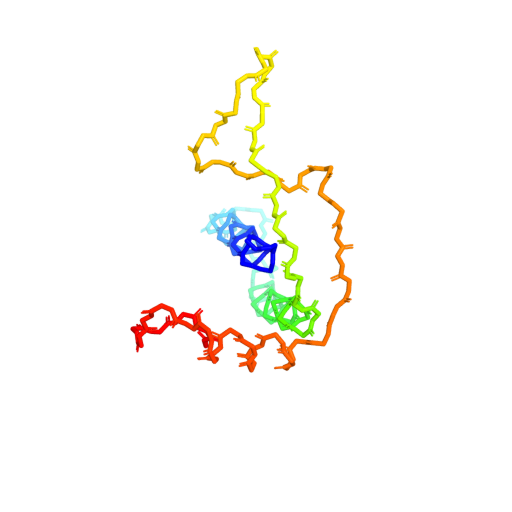IS A 1 95 ? -21.169 -13.144 5.240 1.00 86.38 95 HIS A C 1
ATOM 759 O O . HIS A 1 95 ? -21.496 -11.962 5.383 1.00 86.38 95 HIS A O 1
ATOM 765 N N . ARG A 1 96 ? -20.982 -13.682 4.032 1.00 80.62 96 ARG A N 1
ATOM 766 C CA . ARG A 1 96 ? -21.186 -12.932 2.794 1.00 80.62 96 ARG A CA 1
ATOM 767 C C . ARG A 1 96 ? -22.647 -12.504 2.662 1.00 80.62 96 ARG A C 1
ATOM 769 O O . ARG A 1 96 ? -23.564 -13.281 2.917 1.00 80.62 96 ARG A O 1
ATOM 776 N N . ALA A 1 97 ? -22.855 -11.256 2.249 1.00 79.38 97 ALA A N 1
ATOM 777 C CA . ALA A 1 97 ? -24.192 -10.740 1.966 1.00 79.38 97 ALA A CA 1
ATOM 778 C C . ALA A 1 97 ? -24.767 -11.331 0.666 1.00 79.38 97 ALA A C 1
ATOM 780 O O . ALA A 1 97 ? -25.986 -11.418 0.518 1.00 79.38 97 ALA A O 1
ATOM 781 N N . THR A 1 98 ? -23.890 -11.726 -0.262 1.00 78.12 98 THR A N 1
ATOM 782 C CA . THR A 1 98 ? -24.215 -12.203 -1.610 1.00 78.12 98 THR A CA 1
ATOM 783 C C . THR A 1 98 ? -23.170 -13.209 -2.112 1.00 78.12 98 THR A C 1
ATOM 785 O O . THR A 1 98 ? -22.047 -13.269 -1.611 1.00 78.12 98 THR A O 1
ATOM 788 N N . ASP A 1 99 ? -23.558 -14.013 -3.106 1.00 78.19 99 ASP A N 1
ATOM 789 C CA . ASP A 1 99 ? -22.753 -15.102 -3.690 1.00 78.19 99 ASP A CA 1
ATOM 790 C C . ASP A 1 99 ? -22.056 -14.695 -5.008 1.00 78.19 99 ASP A C 1
ATOM 792 O O . ASP A 1 99 ? -21.632 -15.544 -5.788 1.00 78.19 99 ASP A O 1
ATOM 796 N N . ASP A 1 100 ? -21.964 -13.396 -5.286 1.00 80.25 100 ASP A N 1
ATOM 797 C CA . ASP A 1 100 ? -21.522 -12.803 -6.554 1.00 80.25 100 ASP A CA 1
ATOM 798 C C . ASP A 1 100 ? -19.993 -12.678 -6.721 1.00 80.25 100 ASP A C 1
ATOM 800 O O . ASP A 1 100 ? -19.531 -12.195 -7.755 1.00 80.25 100 ASP A O 1
ATOM 804 N N . GLY A 1 101 ? -19.213 -13.180 -5.758 1.00 68.94 101 GLY A N 1
ATOM 805 C CA . GLY A 1 101 ? -17.743 -13.239 -5.795 1.00 68.94 101 GLY A CA 1
ATOM 806 C C . GLY A 1 101 ? -17.054 -12.177 -4.926 1.00 68.94 101 GLY A C 1
ATOM 807 O O . GLY A 1 101 ? -17.709 -11.446 -4.187 1.00 68.94 101 GLY A O 1
ATOM 808 N N . GLY A 1 102 ? -15.717 -12.100 -4.988 1.00 63.09 102 GLY A N 1
ATOM 809 C CA . GLY A 1 102 ? -14.923 -11.068 -4.292 1.00 63.09 102 GLY 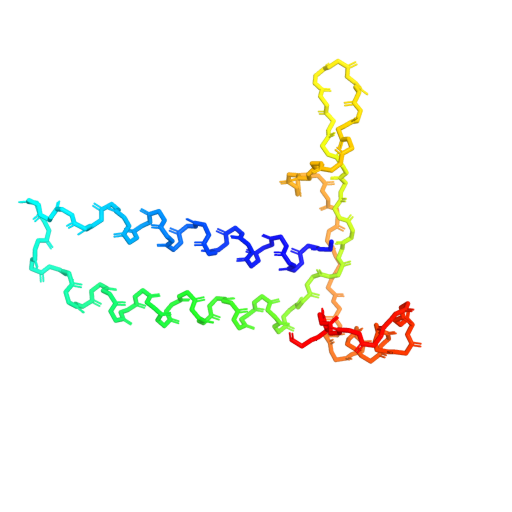A CA 1
ATOM 810 C C . GLY A 1 102 ? -14.237 -11.516 -2.996 1.00 63.09 102 GLY A C 1
ATOM 811 O O . GLY A 1 102 ? -13.678 -10.684 -2.279 1.00 63.09 102 GLY A O 1
ATOM 812 N N . ILE A 1 103 ? -14.273 -12.817 -2.699 1.00 63.66 103 ILE A N 1
ATOM 813 C CA . ILE A 1 103 ? -13.508 -13.453 -1.609 1.00 63.66 103 ILE A CA 1
ATOM 814 C C . ILE A 1 103 ? -12.316 -14.260 -2.177 1.00 63.66 103 ILE A C 1
ATOM 816 O O . ILE A 1 103 ? -11.426 -14.660 -1.427 1.00 63.66 103 ILE A O 1
ATOM 820 N N . ASP A 1 104 ? -12.267 -14.426 -3.500 1.00 53.72 104 ASP A N 1
ATOM 821 C CA . ASP A 1 104 ? -11.245 -15.100 -4.303 1.00 53.72 104 ASP A CA 1
ATOM 822 C C . ASP A 1 104 ? -10.414 -14.138 -5.174 1.00 53.72 104 ASP A C 1
ATOM 824 O O . ASP A 1 104 ? -10.987 -13.200 -5.776 1.00 53.72 104 ASP A O 1
#

pLDDT: mean 78.88, std 9.63, range [53.72, 95.75]

InterPro domains:
  IPR021765 Mycotoxin biosynthesis protein UstYa-like [PF11807] (1-95)
  IPR021765 Mycotoxin biosynthesis protein UstYa-like [PTHR33365] (1-98)

Radius of gyration: 17.85 Å; chains: 1; bounding box: 44×40×38 Å